Protein AF-F5W0X7-F1 (afdb_monomer)

Structure (mmCIF, N/CA/C/O backbone):
data_AF-F5W0X7-F1
#
_entry.id   AF-F5W0X7-F1
#
loop_
_atom_site.group_PDB
_atom_site.id
_atom_site.type_symbol
_atom_site.label_atom_id
_atom_site.label_alt_id
_atom_site.label_comp_id
_atom_site.label_asym_id
_atom_site.label_entity_id
_atom_site.label_seq_id
_atom_site.pdbx_PDB_ins_code
_atom_site.Cartn_x
_atom_site.Cartn_y
_atom_site.Cartn_z
_atom_site.occupancy
_atom_site.B_iso_or_equiv
_atom_site.auth_seq_id
_atom_site.auth_comp_id
_atom_site.auth_asym_id
_atom_site.auth_atom_id
_atom_site.pdbx_PDB_model_num
ATOM 1 N N . MET A 1 1 ? -30.534 -3.897 -5.475 1.00 52.66 1 MET A N 1
ATOM 2 C CA . MET A 1 1 ? -29.341 -4.031 -4.613 1.00 52.66 1 MET A CA 1
ATOM 3 C C . MET A 1 1 ? -28.216 -4.558 -5.479 1.00 52.66 1 MET A C 1
ATOM 5 O O . ME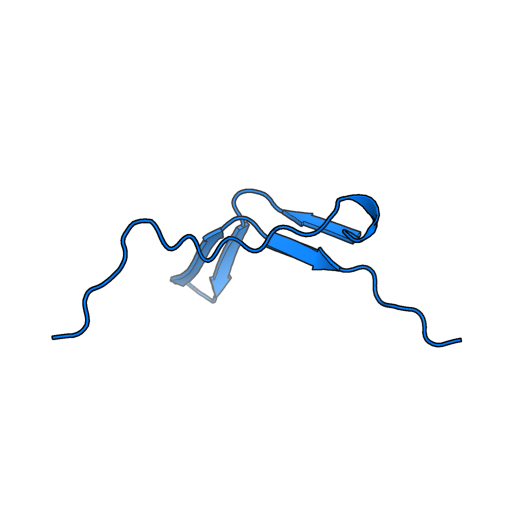T A 1 1 ? -28.401 -5.595 -6.105 1.00 52.66 1 MET A O 1
ATOM 9 N N . SER A 1 2 ? -27.124 -3.813 -5.609 1.00 62.25 2 SER A N 1
ATOM 10 C CA . SER A 1 2 ? -25.935 -4.252 -6.344 1.00 62.25 2 SER A CA 1
ATOM 11 C C . SER A 1 2 ? -25.358 -5.497 -5.665 1.00 62.25 2 SER A C 1
ATOM 13 O O . SER A 1 2 ? -25.172 -5.522 -4.450 1.00 62.25 2 SER A O 1
ATOM 15 N N . LYS A 1 3 ? -25.131 -6.558 -6.444 1.00 65.00 3 LYS A N 1
ATOM 16 C CA . LYS A 1 3 ? -24.454 -7.772 -5.980 1.00 65.00 3 LYS A CA 1
ATOM 17 C C . LYS A 1 3 ? -22.984 -7.412 -5.761 1.00 65.00 3 LYS A C 1
ATOM 19 O O . LYS A 1 3 ? -22.283 -7.152 -6.730 1.00 65.00 3 LYS A O 1
ATOM 24 N N . TYR A 1 4 ? -22.547 -7.356 -4.508 1.00 57.78 4 TYR A N 1
ATOM 25 C CA . TYR A 1 4 ? -21.126 -7.243 -4.187 1.00 57.78 4 TYR A CA 1
ATOM 26 C C . TYR A 1 4 ? -20.443 -8.576 -4.496 1.00 57.78 4 TYR A C 1
ATOM 28 O O . TYR A 1 4 ? -20.878 -9.621 -4.003 1.00 57.78 4 TYR A O 1
ATOM 36 N N . ASN A 1 5 ? -19.415 -8.541 -5.343 1.00 70.31 5 ASN A N 1
ATOM 37 C CA . ASN A 1 5 ? -18.599 -9.702 -5.656 1.00 70.31 5 ASN A CA 1
ATOM 38 C C . ASN A 1 5 ? -17.480 -9.819 -4.615 1.00 70.31 5 ASN A C 1
ATOM 40 O O . ASN A 1 5 ? -16.559 -9.012 -4.590 1.00 70.31 5 ASN A O 1
ATOM 44 N N . TRP A 1 6 ? -17.574 -10.822 -3.745 1.00 65.44 6 TRP A N 1
ATOM 45 C CA . TRP A 1 6 ? -16.582 -11.076 -2.698 1.00 65.44 6 TRP A CA 1
ATOM 46 C C . TRP A 1 6 ? -15.241 -11.583 -3.247 1.00 65.44 6 TRP A C 1
ATOM 48 O O . TRP A 1 6 ? -14.231 -11.482 -2.555 1.00 65.44 6 TRP A O 1
ATOM 58 N N . ASP A 1 7 ? -15.221 -12.069 -4.492 1.00 66.56 7 ASP A N 1
ATOM 59 C CA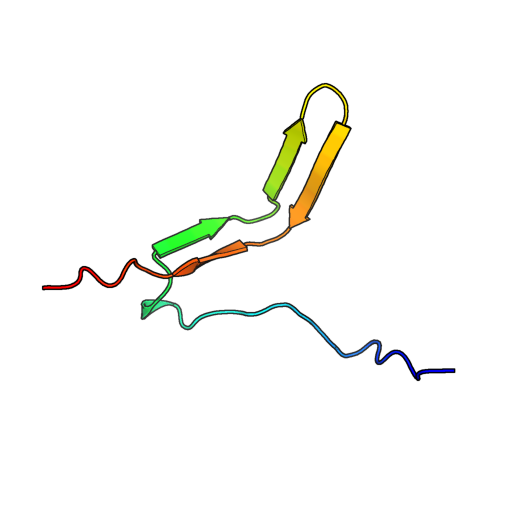 . ASP A 1 7 ? -14.007 -12.501 -5.190 1.00 66.56 7 ASP A CA 1
ATOM 60 C C . ASP A 1 7 ? -13.299 -11.339 -5.908 1.00 66.56 7 ASP A C 1
ATOM 62 O O . ASP A 1 7 ? -12.207 -11.503 -6.460 1.00 66.56 7 ASP A O 1
ATOM 66 N N . GLU A 1 8 ? -13.905 -10.147 -5.922 1.00 60.56 8 GLU A N 1
ATOM 67 C CA . GLU A 1 8 ? -13.330 -8.963 -6.549 1.00 60.56 8 GLU A CA 1
ATOM 68 C C . GLU A 1 8 ? -12.206 -8.396 -5.676 1.00 60.56 8 GLU A C 1
ATOM 70 O O . GLU A 1 8 ? -12.391 -7.593 -4.762 1.00 60.56 8 GLU A O 1
ATOM 75 N N . LYS A 1 9 ? -10.991 -8.860 -5.956 1.00 62.50 9 LYS A N 1
ATOM 76 C CA . LYS A 1 9 ? -9.771 -8.392 -5.310 1.00 62.50 9 LYS A CA 1
ATOM 77 C C . LYS A 1 9 ? -9.252 -7.162 -6.060 1.00 62.50 9 LYS A C 1
ATOM 79 O O . LYS A 1 9 ? -8.707 -7.287 -7.150 1.00 62.50 9 LYS A O 1
ATOM 84 N N . HIS A 1 10 ? -9.325 -5.977 -5.456 1.00 65.75 10 HIS A N 1
ATOM 85 C CA . HIS A 1 10 ? -8.721 -4.745 -6.004 1.00 65.75 10 HIS A CA 1
ATOM 86 C C . HIS A 1 10 ? -7.188 -4.681 -5.846 1.00 65.75 10 HIS A C 1
ATOM 88 O O . HIS A 1 10 ? -6.593 -3.608 -5.930 1.00 65.75 10 HIS A O 1
ATOM 94 N N . ILE A 1 11 ? -6.530 -5.815 -5.584 1.00 68.38 11 ILE A N 1
ATOM 95 C CA . ILE A 1 11 ? -5.078 -5.866 -5.410 1.00 68.38 11 ILE A CA 1
ATOM 96 C C . ILE A 1 11 ? -4.447 -5.871 -6.801 1.00 68.38 11 ILE A C 1
ATOM 98 O O . ILE A 1 11 ? -4.288 -6.913 -7.437 1.00 68.38 11 ILE A O 1
ATOM 102 N N . ILE A 1 12 ? -4.124 -4.670 -7.270 1.00 73.00 12 ILE A N 1
ATOM 103 C CA . ILE A 1 12 ? -3.365 -4.441 -8.494 1.00 73.00 12 ILE A CA 1
ATOM 104 C C . ILE A 1 12 ? -1.906 -4.775 -8.180 1.00 73.00 12 ILE A C 1
ATOM 106 O O . ILE A 1 12 ? -1.284 -4.141 -7.332 1.00 73.00 12 ILE A O 1
ATOM 110 N N . THR A 1 13 ? -1.372 -5.793 -8.851 1.00 81.19 13 THR A N 1
ATOM 111 C CA . THR A 1 13 ? 0.052 -6.138 -8.799 1.00 81.19 13 THR A CA 1
ATOM 112 C C . THR A 1 13 ? 0.677 -5.819 -10.144 1.00 81.19 13 THR A C 1
ATOM 114 O O . THR A 1 13 ? 0.124 -6.141 -11.197 1.00 81.19 13 THR A O 1
ATOM 117 N N . PHE A 1 14 ? 1.815 -5.141 -10.114 1.00 86.38 14 PHE A N 1
ATOM 118 C CA . PHE A 1 14 ? 2.601 -4.865 -11.301 1.00 86.38 14 PHE A CA 1
ATOM 119 C C . PHE A 1 14 ? 3.564 -6.027 -11.574 1.00 86.38 14 PHE A C 1
ATOM 121 O O . PHE A 1 14 ? 3.995 -6.706 -10.638 1.00 86.38 14 PHE A O 1
ATOM 128 N N . PRO A 1 15 ? 3.951 -6.235 -12.843 1.00 90.31 15 PRO A N 1
ATOM 129 C CA . PRO A 1 15 ? 5.121 -7.040 -13.166 1.00 90.31 15 PRO A CA 1
ATOM 130 C C . PRO A 1 15 ? 6.354 -6.511 -12.428 1.00 90.31 15 PRO A C 1
ATOM 132 O O . PRO A 1 15 ? 6.564 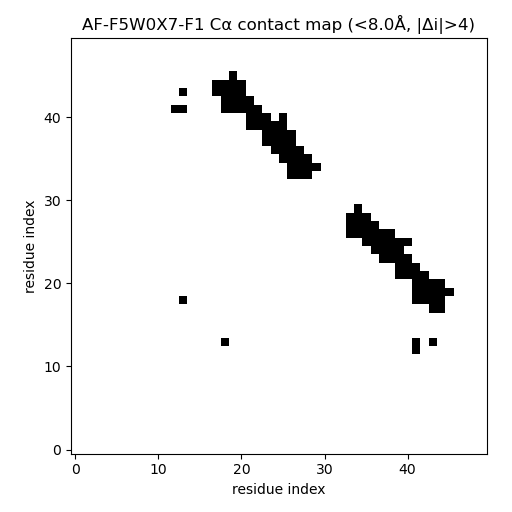-5.295 -12.363 1.00 90.31 15 PRO A O 1
ATOM 135 N N . GLU A 1 16 ? 7.171 -7.414 -11.889 1.00 87.50 16 GLU A N 1
ATOM 136 C CA . GLU A 1 16 ? 8.310 -7.073 -11.031 1.00 87.50 16 GLU A CA 1
ATOM 137 C C . GLU A 1 16 ? 9.293 -6.122 -11.727 1.00 87.50 16 GLU A C 1
ATOM 139 O O . GLU A 1 16 ? 9.786 -5.178 -11.106 1.00 87.50 16 GLU A O 1
ATOM 144 N N . GLU A 1 17 ? 9.497 -6.263 -13.042 1.00 90.31 17 GLU A N 1
ATOM 145 C CA . GLU A 1 17 ? 10.398 -5.387 -13.792 1.00 90.31 17 GLU A CA 1
ATOM 146 C C . GLU A 1 17 ? 9.972 -3.907 -13.797 1.00 90.31 17 GLU A C 1
ATOM 148 O O . GLU A 1 17 ? 10.816 -3.021 -13.996 1.00 90.31 17 GLU A O 1
ATOM 153 N N . LYS A 1 18 ? 8.687 -3.623 -13.550 1.00 91.00 18 LYS A N 1
ATOM 154 C CA . LYS A 1 18 ? 8.120 -2.267 -13.514 1.00 91.00 18 LYS A CA 1
ATOM 155 C C . LYS A 1 18 ? 8.072 -1.668 -12.113 1.00 91.00 18 LYS A C 1
ATOM 157 O O . LYS A 1 18 ? 7.917 -0.453 -11.991 1.00 91.00 18 LYS A O 1
ATOM 162 N N . VAL A 1 19 ? 8.218 -2.482 -11.070 1.00 91.62 19 VAL A N 1
ATOM 163 C CA . VAL A 1 19 ? 8.169 -2.020 -9.679 1.00 91.62 19 VAL A CA 1
ATOM 164 C C . VAL A 1 19 ? 9.479 -1.314 -9.330 1.00 91.62 19 VAL A C 1
ATOM 166 O O . VAL A 1 19 ? 10.570 -1.844 -9.534 1.00 91.62 19 VAL A O 1
ATOM 169 N N . ALA A 1 20 ? 9.380 -0.094 -8.814 1.00 92.62 20 ALA A N 1
ATOM 170 C CA . ALA A 1 20 ? 10.510 0.656 -8.269 1.00 92.62 20 ALA A CA 1
ATOM 171 C C . ALA A 1 20 ? 10.674 0.429 -6.768 1.00 92.62 20 ALA A C 1
ATOM 173 O O . ALA A 1 20 ? 11.789 0.339 -6.264 1.00 92.62 20 ALA A O 1
ATOM 174 N N . LEU A 1 21 ? 9.546 0.363 -6.063 1.00 91.69 21 LEU A N 1
ATOM 175 C CA . LEU A 1 21 ? 9.471 0.206 -4.621 1.00 91.69 21 LEU A CA 1
ATOM 176 C C . LEU A 1 21 ? 8.226 -0.607 -4.284 1.00 91.69 21 LEU A C 1
ATOM 178 O O . LEU A 1 21 ? 7.184 -0.457 -4.922 1.00 91.69 21 LEU A O 1
ATOM 182 N N . SER A 1 22 ? 8.328 -1.441 -3.259 1.00 92.44 22 SER A N 1
ATOM 183 C CA .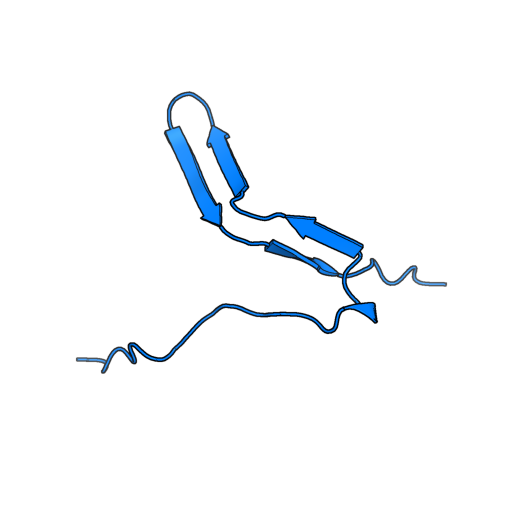 SER A 1 22 ? 7.170 -2.095 -2.664 1.00 92.44 22 SER A CA 1
ATOM 184 C C . SER A 1 22 ? 7.242 -2.006 -1.149 1.00 92.44 22 SER A C 1
ATOM 186 O O . SER A 1 22 ? 8.328 -2.003 -0.567 1.00 92.44 22 SER A O 1
ATOM 188 N N . THR A 1 23 ? 6.079 -1.917 -0.520 1.00 91.88 23 THR A N 1
ATOM 189 C CA . THR A 1 23 ? 5.921 -1.973 0.931 1.00 91.88 23 THR A CA 1
ATOM 190 C C . THR A 1 23 ? 5.008 -3.132 1.278 1.00 91.88 23 THR A C 1
ATOM 192 O O . THR A 1 23 ? 4.043 -3.401 0.561 1.00 91.88 23 THR A O 1
ATOM 195 N N . LYS A 1 24 ? 5.306 -3.786 2.397 1.00 92.25 24 LYS A N 1
ATOM 196 C CA . LYS A 1 24 ? 4.430 -4.780 3.012 1.00 92.25 24 LYS A CA 1
ATOM 197 C C . LYS A 1 24 ? 3.886 -4.196 4.303 1.00 92.25 24 LYS A C 1
ATOM 199 O O . LYS A 1 24 ? 4.675 -3.613 5.046 1.00 92.25 24 LYS A O 1
ATOM 204 N N . ASP A 1 25 ? 2.589 -4.354 4.538 1.00 92.56 25 ASP A N 1
ATOM 205 C CA . ASP A 1 25 ? 1.929 -3.933 5.780 1.00 92.56 25 ASP A CA 1
ATOM 206 C C . ASP A 1 25 ? 2.149 -2.439 6.111 1.00 92.56 25 ASP A C 1
ATOM 208 O O . ASP A 1 25 ? 2.634 -2.058 7.175 1.00 92.56 25 ASP A O 1
ATOM 212 N N . LEU A 1 26 ? 1.865 -1.553 5.150 1.00 92.19 26 LEU A N 1
ATOM 213 C CA . LEU A 1 26 ? 2.032 -0.113 5.338 1.00 92.19 26 LEU A CA 1
ATOM 214 C C . LEU A 1 26 ? 0.962 0.431 6.290 1.00 92.19 26 LEU A C 1
ATOM 216 O O . LEU A 1 26 ? -0.232 0.422 5.977 1.00 92.19 26 LEU A O 1
ATOM 220 N N . HIS A 1 27 ? 1.424 1.005 7.398 1.00 94.81 27 HIS A N 1
ATOM 221 C CA . HIS A 1 27 ? 0.615 1.776 8.332 1.00 94.81 27 HIS A CA 1
ATOM 222 C C . HIS A 1 27 ? 0.976 3.259 8.256 1.00 94.81 27 HIS A C 1
ATOM 224 O O . HIS A 1 27 ? 2.149 3.630 8.330 1.00 94.81 27 HIS A O 1
ATOM 230 N N . VAL A 1 28 ? -0.030 4.125 8.136 1.00 94.31 28 VAL A N 1
ATOM 231 C CA . VAL A 1 28 ? 0.169 5.583 8.122 1.00 94.31 28 VAL A CA 1
ATOM 232 C C . VAL A 1 28 ? -0.684 6.223 9.197 1.00 94.31 28 VAL A C 1
ATOM 234 O O . VAL A 1 28 ? -1.896 6.025 9.225 1.00 94.31 28 VAL A O 1
ATOM 237 N N . TYR A 1 29 ? -0.061 7.045 10.040 1.00 96.06 29 TYR A N 1
ATOM 238 C CA . TYR A 1 29 ? -0.722 7.767 11.121 1.00 96.06 29 TYR A CA 1
ATOM 239 C C . TYR A 1 29 ? -0.662 9.272 10.880 1.00 96.06 29 TYR A C 1
ATOM 241 O O . TYR A 1 29 ? 0.396 9.821 10.573 1.00 96.06 29 TYR A O 1
ATOM 249 N N . TYR A 1 30 ? -1.794 9.944 11.068 1.00 95.06 30 TYR A N 1
ATOM 250 C CA . TYR A 1 30 ? -1.865 11.399 11.110 1.00 95.06 30 TYR A CA 1
ATOM 251 C C . TYR A 1 30 ? -2.454 11.822 12.459 1.00 95.06 30 TYR A C 1
ATOM 253 O O . TYR A 1 30 ? -3.606 11.522 12.788 1.00 95.06 30 TYR A O 1
ATOM 261 N N . GLY A 1 31 ? -1.633 12.470 13.289 1.00 95.00 31 GLY A N 1
ATOM 262 C CA . GLY A 1 31 ? -1.962 12.720 14.691 1.00 95.00 31 GLY A CA 1
ATOM 263 C C . GLY A 1 31 ? -2.105 11.412 15.476 1.00 95.00 31 GLY A C 1
ATOM 264 O O . GLY A 1 31 ? -1.171 10.621 15.545 1.00 95.00 31 GLY A O 1
ATOM 265 N N . LYS A 1 32 ? -3.279 11.192 16.078 1.00 94.31 32 LYS A N 1
ATOM 266 C CA . LYS A 1 32 ? -3.595 9.974 16.851 1.00 94.31 32 LYS A CA 1
ATOM 267 C C . LYS A 1 32 ? -4.315 8.896 16.032 1.00 94.31 32 LYS A C 1
ATOM 269 O O . LYS A 1 32 ? -4.582 7.824 16.564 1.00 94.31 32 LYS A O 1
ATOM 274 N N . ASN A 1 33 ? -4.655 9.183 14.774 1.00 94.50 33 ASN A N 1
ATOM 275 C CA . ASN A 1 33 ? -5.488 8.309 13.954 1.00 94.50 33 ASN A CA 1
ATOM 276 C C . ASN A 1 33 ? -4.670 7.593 12.884 1.00 94.50 33 ASN A C 1
ATOM 278 O O . ASN A 1 33 ? -3.838 8.193 12.203 1.00 94.50 33 ASN A O 1
ATOM 282 N N . GLU A 1 34 ? -4.987 6.319 12.690 1.00 95.44 34 GLU A N 1
ATOM 283 C CA . GLU A 1 34 ? -4.454 5.506 11.606 1.00 95.44 34 GLU A CA 1
ATOM 284 C C . GLU A 1 34 ? -5.247 5.751 10.318 1.00 95.44 34 GLU A C 1
ATOM 286 O O . GLU A 1 34 ? -6.429 5.416 10.219 1.00 95.44 34 GLU A O 1
ATOM 291 N N . SER A 1 35 ? -4.590 6.389 9.355 1.00 93.94 35 SER A N 1
ATOM 292 C CA . SER A 1 35 ? -5.152 6.790 8.062 1.00 93.94 35 SER A CA 1
ATOM 293 C C . SER A 1 35 ? -5.047 5.687 7.009 1.00 93.94 35 SER A C 1
ATOM 295 O O . SER A 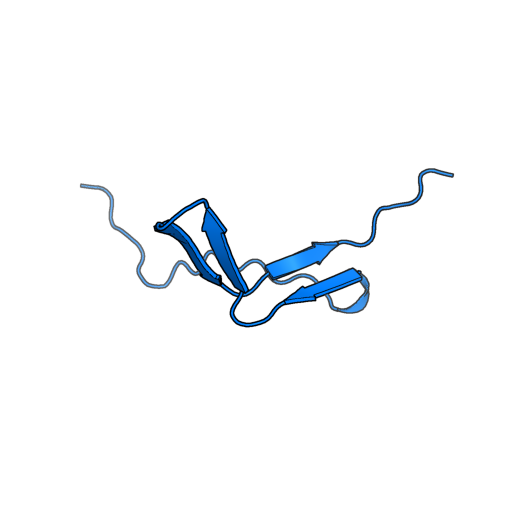1 35 ? -5.955 5.538 6.196 1.00 93.94 35 SER A O 1
ATOM 297 N N . ILE A 1 36 ? -3.973 4.894 7.035 1.00 91.81 36 ILE A N 1
ATOM 298 C CA . ILE A 1 36 ? -3.806 3.701 6.192 1.00 91.81 36 ILE A CA 1
ATOM 299 C C . ILE A 1 36 ? -3.526 2.521 7.114 1.00 91.81 36 ILE A C 1
ATOM 301 O O . ILE A 1 36 ? -2.628 2.621 7.948 1.00 91.81 36 ILE A O 1
ATOM 305 N N . LYS A 1 37 ? -4.307 1.445 6.963 1.00 92.69 37 LYS A N 1
ATOM 306 C CA . LYS A 1 37 ? -4.316 0.297 7.874 1.00 92.69 37 LYS A CA 1
ATOM 307 C C . LYS A 1 37 ? -3.774 -0.964 7.216 1.00 92.69 37 LYS A C 1
ATOM 309 O O . LYS A 1 37 ? -4.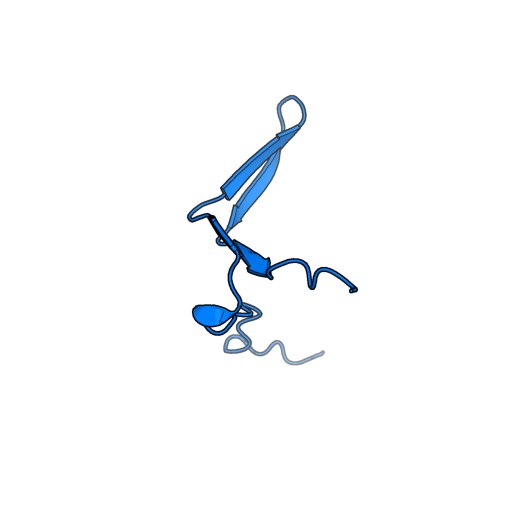543 -1.657 6.554 1.00 92.69 37 LYS A O 1
ATOM 314 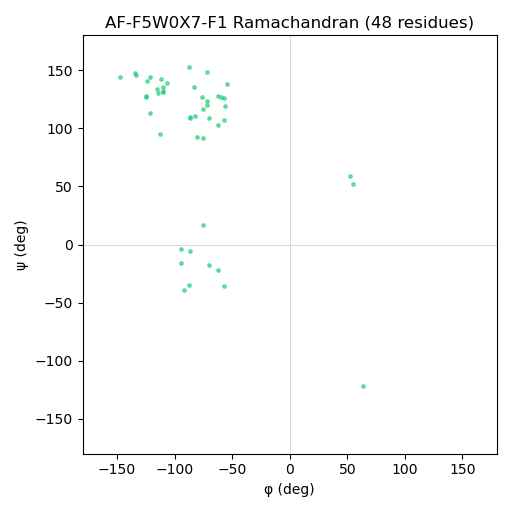N N . GLY A 1 38 ? -2.485 -1.236 7.411 1.00 88.00 38 GLY A N 1
ATOM 315 C CA . GLY A 1 38 ? -1.837 -2.499 7.043 1.00 88.00 38 GLY A CA 1
ATOM 316 C C . GLY A 1 38 ? -2.069 -2.910 5.591 1.00 88.00 38 GLY A C 1
ATOM 317 O O . GLY A 1 38 ? -2.672 -3.949 5.322 1.00 88.00 38 GLY A O 1
ATOM 318 N N . VAL A 1 39 ? -1.663 -2.060 4.641 1.00 88.69 39 VAL A N 1
ATOM 319 C CA . VAL A 1 39 ? -1.862 -2.327 3.205 1.00 88.69 39 VAL A CA 1
ATOM 320 C C . VAL A 1 39 ? -0.546 -2.587 2.482 1.00 88.69 39 VAL A C 1
ATOM 322 O O . VAL A 1 39 ? 0.461 -1.922 2.723 1.00 88.69 39 VAL A O 1
ATOM 325 N N . ASP A 1 40 ? -0.566 -3.509 1.528 1.00 91.12 40 ASP A N 1
ATOM 326 C CA . ASP A 1 40 ? 0.554 -3.709 0.612 1.00 91.12 40 ASP A CA 1
ATOM 327 C C . ASP A 1 40 ? 0.460 -2.706 -0.544 1.00 91.12 40 ASP A C 1
ATOM 329 O O . ASP A 1 40 ? -0.612 -2.505 -1.121 1.00 91.12 40 ASP A O 1
ATOM 333 N N . MET A 1 41 ? 1.582 -2.079 -0.904 1.00 90.12 41 MET A N 1
ATOM 334 C CA . MET A 1 41 ? 1.645 -1.128 -2.020 1.00 90.12 41 MET A CA 1
ATOM 335 C C . MET A 1 41 ? 2.847 -1.407 -2.916 1.00 90.12 41 MET A C 1
ATOM 337 O O . MET A 1 41 ? 3.922 -1.789 -2.450 1.00 90.12 41 MET A O 1
ATOM 341 N N . GLN A 1 42 ? 2.673 -1.171 -4.214 1.00 91.50 42 GLN A N 1
ATOM 342 C CA . GLN A 1 42 ? 3.747 -1.161 -5.200 1.00 91.50 42 GLN A CA 1
ATOM 343 C C . GLN A 1 42 ? 3.747 0.188 -5.922 1.00 91.50 42 GLN A C 1
ATOM 345 O O . GLN A 1 42 ? 2.688 0.727 -6.239 1.00 91.50 42 GLN A O 1
ATOM 350 N N . PHE A 1 43 ? 4.934 0.718 -6.195 1.00 90.81 43 PHE A N 1
ATOM 351 C CA . PHE A 1 43 ? 5.136 1.966 -6.924 1.00 90.81 43 PHE A CA 1
ATOM 352 C C . PHE A 1 43 ? 5.837 1.659 -8.246 1.00 90.81 43 PHE A C 1
ATOM 354 O O . PHE A 1 43 ? 6.849 0.956 -8.260 1.00 90.81 43 PHE A O 1
ATOM 361 N N . GLU A 1 44 ? 5.307 2.171 -9.356 1.00 90.88 44 GLU A N 1
ATOM 362 C CA . GLU A 1 44 ? 5.922 2.008 -10.677 1.00 90.88 44 GLU A CA 1
ATOM 363 C C . GLU A 1 44 ? 7.199 2.858 -10.785 1.00 90.88 44 GLU A C 1
ATOM 365 O O . GLU A 1 44 ? 7.304 3.942 -10.203 1.00 90.88 44 GLU A O 1
ATOM 370 N N . LYS A 1 45 ? 8.181 2.386 -11.556 1.00 89.75 45 LYS A N 1
ATOM 371 C CA . LYS A 1 45 ? 9.320 3.210 -11.976 1.00 89.75 45 LYS A CA 1
ATOM 372 C C . LYS A 1 45 ? 8.798 4.438 -12.711 1.00 89.75 45 LYS A C 1
ATOM 374 O O . LYS A 1 45 ? 8.065 4.314 -13.690 1.00 89.75 45 LYS A O 1
ATOM 379 N N . ILE A 1 46 ? 9.212 5.625 -12.262 1.00 83.12 46 ILE A N 1
ATOM 380 C CA . ILE A 1 46 ? 8.991 6.849 -13.030 1.00 83.12 46 ILE A CA 1
ATOM 381 C C . ILE A 1 46 ? 9.623 6.609 -14.398 1.00 83.12 46 ILE A C 1
ATOM 383 O O . ILE A 1 46 ? 10.825 6.354 -14.496 1.00 83.12 46 ILE A O 1
ATOM 387 N N . LYS A 1 47 ? 8.813 6.669 -15.458 1.00 71.00 47 LYS A N 1
ATOM 388 C CA . LYS A 1 47 ? 9.347 6.786 -16.811 1.00 71.00 47 LYS A CA 1
ATOM 389 C C . LYS A 1 47 ? 10.092 8.111 -16.825 1.00 71.00 47 LYS A C 1
ATOM 391 O O . LYS A 1 47 ? 9.448 9.156 -16.833 1.00 71.00 47 LYS A O 1
ATOM 396 N N . SER A 1 48 ? 11.422 8.087 -16.758 1.00 61.25 48 SER A N 1
ATOM 397 C CA . SER A 1 48 ? 12.196 9.277 -17.088 1.00 61.25 48 SER A CA 1
ATOM 398 C C . SER A 1 48 ? 11.789 9.638 -18.514 1.00 61.25 48 SER A C 1
ATOM 400 O O . 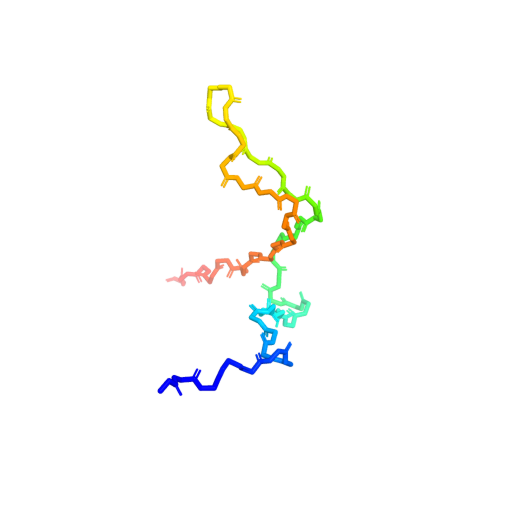SER A 1 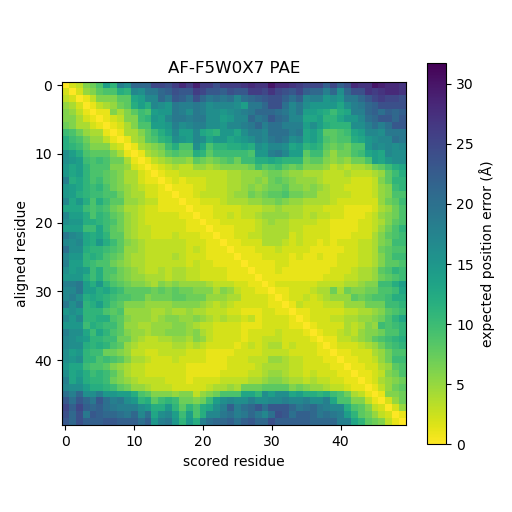48 ? 12.082 8.880 -19.442 1.00 61.25 48 SER A O 1
ATOM 402 N N . GLN A 1 49 ? 11.015 10.711 -18.685 1.00 57.91 49 GLN A N 1
ATOM 403 C CA . GLN A 1 49 ? 10.839 11.271 -20.016 1.00 57.91 49 GLN A CA 1
ATOM 404 C C . GLN A 1 49 ? 12.245 11.667 -20.497 1.00 57.91 49 GLN A C 1
ATOM 406 O O . GLN A 1 49 ? 12.963 12.293 -19.712 1.00 57.91 49 GLN A O 1
ATOM 411 N N . PRO A 1 50 ? 12.676 11.205 -21.683 1.00 61.25 50 PRO A N 1
ATOM 412 C CA . PRO A 1 50 ? 13.959 11.602 -22.248 1.00 61.25 50 PRO A CA 1
ATOM 413 C C . PRO A 1 50 ? 14.011 13.108 -22.521 1.00 61.25 50 PRO A C 1
ATOM 415 O O . PRO A 1 50 ? 12.935 13.704 -22.766 1.00 61.25 50 PRO A O 1
#

Solvent-accessible surface area (backbone atoms only — not comparable to full-atom values): 3518 Å² total; per-residue (Å²): 133,86,83,80,63,90,82,67,70,86,77,84,78,75,64,70,92,47,48,66,47,74,46,75,60,40,67,39,70,60,90,95,42,76,77,37,81,61,40,72,49,76,39,69,53,79,78,77,78,129

Mean predicted aligned error: 8.19 Å

Secondary structure (DSSP, 8-state):
-----TT--------GGGEEEEEEEEEEEETTEEEEEEEEEEEEPP----

Organism: NCBI:txid1005705

Sequence (50 aa):
MSKYNWDEKHIITFPEEKVALSTKDLHVYYGKNESIKGVDMQFEKIKSQP

Radius of gyration: 15.45 Å; Cα contacts (8 Å, |Δi|>4): 54; chains: 1; bounding box: 43×25×39 Å

pLDDT: mean 82.55, std 13.43, range [52.66, 96.06]

Foldseek 3Di:
DDDDDPPDDPPDDDDPVFFPDKDFQDWDDDDHDTPDGGDIDTDGPPPPDD